Protein AF-A0A7S1REX6-F1 (afdb_monomer)

Structure (mmCIF, N/CA/C/O backbone):
data_AF-A0A7S1REX6-F1
#
_entry.id   AF-A0A7S1REX6-F1
#
loop_
_atom_site.group_PDB
_atom_site.id
_atom_site.type_symbol
_atom_site.label_atom_id
_atom_site.label_alt_id
_atom_site.label_comp_id
_atom_site.label_asym_id
_atom_site.label_entity_id
_atom_site.label_seq_id
_atom_site.pdbx_PDB_ins_code
_atom_site.Cartn_x
_atom_site.Cartn_y
_atom_site.Cartn_z
_atom_site.occupancy
_atom_site.B_iso_or_equiv
_atom_site.auth_seq_id
_atom_site.auth_comp_id
_atom_site.auth_asym_id
_atom_site.auth_atom_id
_atom_site.pdbx_PDB_model_num
ATOM 1 N N . TRP A 1 1 ? 16.318 -12.454 -112.143 1.00 44.34 1 TRP A N 1
ATOM 2 C CA . TRP A 1 1 ? 16.833 -12.920 -110.844 1.00 44.34 1 TRP A CA 1
ATOM 3 C C . TRP A 1 1 ? 17.102 -11.714 -109.966 1.00 44.34 1 TRP A C 1
ATOM 5 O O . TRP A 1 1 ? 18.149 -11.101 -110.104 1.00 44.34 1 TRP A O 1
ATOM 15 N N . GLN A 1 2 ? 16.138 -11.328 -109.129 1.00 39.16 2 GLN A N 1
ATOM 16 C CA . GLN A 1 2 ? 16.364 -10.361 -108.055 1.00 39.16 2 GLN A CA 1
ATOM 17 C C . GLN A 1 2 ? 15.304 -10.538 -106.955 1.00 39.16 2 GLN A C 1
ATOM 19 O O . GLN A 1 2 ? 14.114 -10.389 -107.206 1.00 39.16 2 GLN A O 1
ATOM 24 N N . ALA A 1 3 ? 15.822 -10.898 -105.776 1.00 40.66 3 ALA A N 1
ATOM 25 C CA . ALA A 1 3 ? 15.347 -10.685 -104.406 1.00 40.66 3 ALA A CA 1
ATOM 26 C C . ALA A 1 3 ? 13.952 -11.186 -103.966 1.00 40.66 3 ALA A C 1
ATOM 28 O O . ALA A 1 3 ? 12.954 -10.477 -104.039 1.00 40.66 3 ALA A O 1
ATOM 29 N N . CYS A 1 4 ? 13.943 -12.365 -103.329 1.00 41.66 4 CYS A N 1
ATOM 30 C CA . CYS A 1 4 ? 13.007 -12.703 -102.255 1.00 41.66 4 CYS A CA 1
ATOM 31 C C . CYS A 1 4 ? 13.404 -11.921 -100.989 1.00 41.66 4 CYS A C 1
ATOM 33 O O . CYS A 1 4 ? 14.526 -12.076 -100.507 1.00 41.66 4 CYS A O 1
ATOM 35 N N . ALA A 1 5 ? 12.508 -11.093 -100.452 1.00 47.00 5 ALA A N 1
ATOM 36 C CA . ALA A 1 5 ? 12.686 -10.440 -99.158 1.00 47.00 5 ALA A CA 1
ATOM 37 C C . ALA A 1 5 ? 12.007 -11.283 -98.068 1.00 47.00 5 ALA A C 1
ATOM 39 O O . ALA A 1 5 ? 10.781 -11.346 -97.990 1.00 47.00 5 ALA A O 1
ATOM 40 N N . SER A 1 6 ? 12.815 -11.950 -97.246 1.00 47.53 6 SER A N 1
ATOM 41 C CA . SER A 1 6 ? 12.376 -12.648 -96.037 1.00 47.53 6 SER A CA 1
ATOM 42 C C . SER A 1 6 ? 12.272 -11.647 -94.883 1.00 47.53 6 SER A C 1
ATOM 44 O O . SER A 1 6 ? 13.263 -11.019 -94.515 1.00 47.53 6 SER A O 1
ATOM 46 N N . LEU A 1 7 ? 11.079 -11.497 -94.307 1.00 46.12 7 LEU A N 1
ATOM 47 C CA . LEU A 1 7 ? 10.860 -10.792 -93.039 1.00 46.12 7 LEU A CA 1
ATOM 48 C C . LEU A 1 7 ? 11.415 -11.633 -91.876 1.00 46.12 7 LEU A C 1
ATOM 50 O O . LEU A 1 7 ? 11.076 -12.816 -91.795 1.00 46.12 7 LEU A O 1
ATOM 54 N N . PRO A 1 8 ? 12.187 -11.070 -90.931 1.00 47.03 8 PRO A N 1
ATOM 55 C CA . PRO A 1 8 ? 12.448 -11.745 -89.673 1.00 47.03 8 PRO A CA 1
ATOM 56 C C . PRO A 1 8 ? 11.290 -11.469 -88.704 1.00 47.03 8 PRO A C 1
ATOM 58 O O . PRO A 1 8 ? 11.140 -10.365 -88.182 1.00 47.03 8 PRO A O 1
ATOM 61 N N . LEU A 1 9 ? 10.470 -12.490 -88.445 1.00 47.16 9 LEU A N 1
ATOM 62 C CA . LEU A 1 9 ? 9.626 -12.555 -87.250 1.00 47.16 9 LEU A CA 1
ATOM 63 C C . LEU A 1 9 ? 10.534 -12.828 -86.045 1.00 47.16 9 LEU A C 1
ATOM 65 O O . LEU A 1 9 ? 10.784 -13.973 -85.684 1.00 47.16 9 LEU A O 1
ATOM 69 N N . GLY A 1 10 ? 11.061 -11.760 -85.455 1.00 41.03 10 GLY A N 1
ATOM 70 C CA . GLY A 1 10 ? 11.714 -11.787 -84.152 1.00 41.03 10 GLY A CA 1
ATOM 71 C C . GLY A 1 10 ? 10.880 -10.986 -83.165 1.00 41.03 10 GLY A C 1
ATOM 72 O O . GLY A 1 10 ? 11.044 -9.775 -83.067 1.00 41.03 10 GLY A O 1
ATOM 73 N N . ILE A 1 11 ? 9.969 -11.649 -82.454 1.00 49.22 11 ILE A N 1
ATOM 74 C CA . ILE A 1 11 ? 9.362 -11.086 -81.244 1.00 49.22 11 ILE A CA 1
ATOM 75 C C . ILE A 1 11 ? 10.445 -11.161 -80.159 1.00 49.22 11 ILE A C 1
ATOM 77 O O . ILE A 1 11 ? 10.901 -12.270 -79.866 1.00 49.22 11 ILE A O 1
ATOM 81 N N . PRO A 1 12 ? 10.894 -10.046 -79.558 1.00 41.50 12 PRO A N 1
ATOM 82 C CA . PRO A 1 12 ? 11.735 -10.141 -78.381 1.00 41.50 12 PRO A CA 1
ATOM 83 C C . PRO A 1 12 ? 10.866 -10.653 -77.229 1.00 41.50 12 PRO A C 1
ATOM 85 O O . PRO A 1 12 ? 9.919 -9.994 -76.803 1.00 41.50 12 PRO A O 1
ATOM 88 N N . MET A 1 13 ? 11.188 -11.851 -76.741 1.00 45.34 13 MET A N 1
ATOM 89 C CA . MET A 1 13 ? 10.740 -12.344 -75.442 1.00 45.34 13 MET A CA 1
ATOM 90 C C . MET A 1 13 ? 11.378 -11.444 -74.379 1.00 45.34 13 MET A C 1
ATOM 92 O O . MET A 1 13 ? 12.4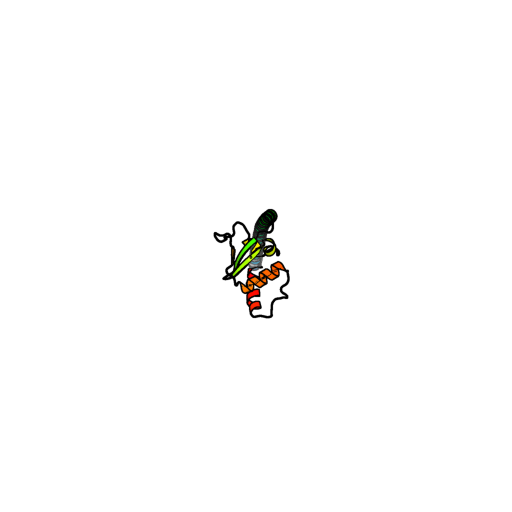91 -11.700 -73.923 1.00 45.34 13 MET A O 1
ATOM 96 N N . ALA A 1 14 ? 10.713 -10.335 -74.050 1.00 47.06 14 ALA A N 1
ATOM 97 C CA . ALA A 1 14 ? 11.053 -9.542 -72.882 1.00 47.06 14 ALA A CA 1
ATOM 98 C C . ALA A 1 14 ? 10.764 -10.411 -71.655 1.00 47.06 14 ALA A C 1
ATOM 100 O O . ALA A 1 14 ? 9.621 -10.805 -71.420 1.00 47.06 14 ALA A O 1
ATOM 101 N N . GLY A 1 15 ? 11.832 -10.777 -70.945 1.00 44.09 15 GLY A N 1
ATOM 102 C CA . GLY A 1 15 ? 11.758 -11.522 -69.701 1.00 44.09 15 GLY A CA 1
ATOM 103 C C . GLY A 1 15 ? 10.803 -10.835 -68.734 1.00 44.09 15 GLY A C 1
ATOM 104 O O . GLY A 1 15 ? 10.903 -9.632 -68.502 1.00 44.09 15 GLY A O 1
ATOM 105 N N . GLY A 1 16 ? 9.866 -11.613 -68.199 1.00 45.25 16 GLY A N 1
ATOM 106 C CA . GLY A 1 16 ? 9.122 -11.224 -67.016 1.00 45.25 16 GLY A CA 1
ATOM 107 C C . GLY A 1 16 ? 10.090 -11.177 -65.844 1.00 45.25 16 GLY A C 1
ATOM 108 O O . GLY A 1 16 ? 10.392 -12.204 -65.245 1.00 45.25 16 GLY A O 1
ATOM 109 N N . GLU A 1 17 ? 10.602 -9.992 -65.538 1.00 50.25 17 GLU A N 1
ATOM 110 C CA . GLU A 1 17 ? 10.906 -9.672 -64.153 1.00 50.25 17 GLU A CA 1
ATOM 111 C C . GLU A 1 17 ? 9.551 -9.440 -63.488 1.00 50.25 17 GLU A C 1
ATOM 113 O O . GLU A 1 17 ? 8.930 -8.389 -63.661 1.00 50.25 17 GLU A O 1
ATOM 118 N N . ASP A 1 18 ? 9.044 -10.467 -62.801 1.00 56.66 18 ASP A N 1
ATOM 119 C CA . ASP A 1 18 ? 7.922 -10.290 -61.889 1.00 56.66 18 ASP A CA 1
ATOM 120 C C . ASP A 1 18 ? 8.284 -9.130 -60.946 1.00 56.66 18 ASP A C 1
ATOM 122 O O . ASP A 1 18 ? 9.350 -9.172 -60.316 1.00 56.66 18 ASP A O 1
ATOM 126 N N . PRO A 1 19 ? 7.461 -8.067 -60.864 1.00 57.59 19 PRO A N 1
ATOM 127 C CA . PRO A 1 19 ? 7.762 -6.948 -59.991 1.00 57.59 19 PRO A CA 1
ATOM 128 C 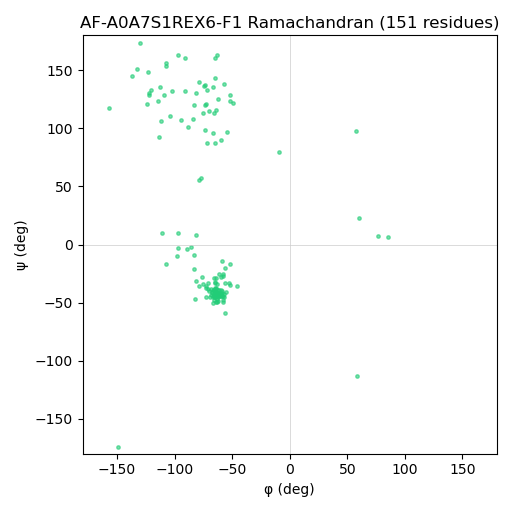C . PRO A 1 19 ? 7.903 -7.495 -58.571 1.00 57.59 19 PRO A C 1
ATOM 130 O O . PRO A 1 19 ? 7.109 -8.361 -58.182 1.00 57.59 19 PRO A O 1
ATOM 133 N N . PRO A 1 20 ? 8.901 -7.033 -57.794 1.00 60.03 20 PRO A N 1
ATOM 134 C CA . PRO A 1 20 ? 9.105 -7.522 -56.443 1.00 60.03 20 PRO A CA 1
ATOM 135 C C . PRO A 1 20 ? 7.769 -7.482 -55.714 1.00 60.03 20 PRO A C 1
ATOM 137 O O . PRO A 1 20 ? 7.122 -6.436 -55.678 1.00 60.03 20 PRO A O 1
ATOM 140 N N . ASN A 1 21 ? 7.329 -8.650 -55.235 1.00 72.19 21 ASN A N 1
ATOM 141 C CA . ASN A 1 21 ? 6.006 -8.854 -54.663 1.00 72.19 21 ASN A CA 1
ATOM 142 C C . ASN A 1 21 ? 5.797 -7.826 -53.544 1.00 72.19 21 ASN A C 1
ATOM 144 O O . ASN A 1 21 ? 6.281 -8.003 -52.427 1.00 72.19 21 ASN A O 1
ATOM 148 N N 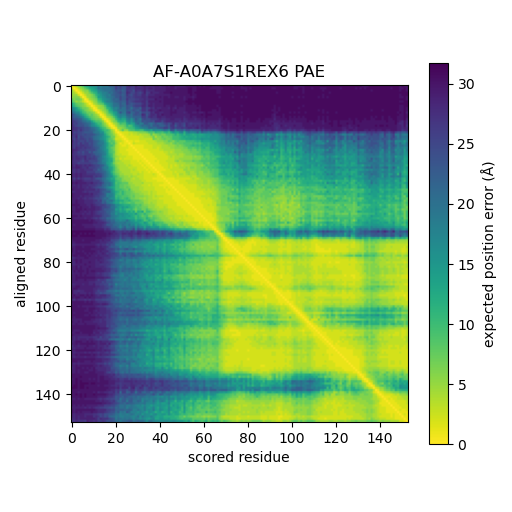. ALA A 1 22 ? 5.127 -6.719 -53.865 1.00 74.88 22 ALA A N 1
ATOM 149 C CA . ALA A 1 22 ? 5.039 -5.549 -52.999 1.00 74.88 22 ALA A CA 1
ATOM 150 C C . ALA A 1 22 ? 4.363 -5.890 -51.663 1.00 74.88 22 ALA A C 1
ATOM 152 O O . ALA A 1 22 ? 4.655 -5.278 -50.640 1.00 74.88 22 ALA A O 1
ATOM 153 N N . LEU A 1 23 ? 3.518 -6.928 -51.656 1.00 76.38 23 LEU A N 1
ATOM 154 C CA . LEU A 1 23 ? 2.921 -7.495 -50.449 1.00 76.38 23 LEU A CA 1
ATOM 155 C C . LEU A 1 23 ? 3.950 -8.197 -49.556 1.00 76.38 23 LEU A C 1
ATOM 157 O O . LEU A 1 23 ? 3.868 -8.070 -48.338 1.00 76.38 23 LEU A O 1
ATOM 161 N N . ALA A 1 24 ? 4.923 -8.906 -50.133 1.00 80.06 24 ALA A N 1
ATOM 162 C CA . ALA A 1 24 ? 6.009 -9.517 -49.369 1.00 80.06 24 ALA A CA 1
ATOM 163 C C . ALA A 1 24 ? 6.927 -8.441 -48.774 1.00 80.06 24 ALA A C 1
ATOM 165 O O . ALA A 1 24 ? 7.221 -8.484 -47.586 1.00 80.06 24 ALA A O 1
ATOM 166 N N . GLN A 1 25 ? 7.276 -7.414 -49.556 1.00 83.69 25 GLN A N 1
ATOM 167 C CA . GLN A 1 25 ? 8.079 -6.286 -49.068 1.00 83.69 25 GLN A CA 1
ATOM 168 C C . GLN A 1 25 ? 7.376 -5.504 -47.954 1.00 83.69 25 GLN A C 1
ATOM 170 O O . GLN A 1 25 ? 7.999 -5.157 -46.955 1.00 83.69 25 GLN A O 1
ATOM 175 N N . PHE A 1 26 ? 6.073 -5.253 -48.098 1.00 89.31 26 PHE A N 1
ATOM 176 C CA . PHE A 1 26 ? 5.273 -4.623 -47.052 1.00 89.31 26 PHE A CA 1
ATOM 177 C C . PHE A 1 26 ? 5.168 -5.512 -45.805 1.00 89.31 26 PHE A C 1
ATOM 179 O O . PHE A 1 26 ? 5.283 -5.017 -44.687 1.00 89.31 26 PHE A O 1
ATOM 186 N N . GLY A 1 27 ? 5.009 -6.827 -45.982 1.00 89.38 27 GLY A N 1
ATOM 187 C CA . GLY A 1 27 ? 5.026 -7.800 -44.890 1.00 89.38 27 GLY A CA 1
ATOM 188 C C . GLY A 1 27 ? 6.352 -7.809 -44.126 1.00 89.38 27 GLY A C 1
ATOM 189 O O . GLY A 1 27 ? 6.346 -7.796 -42.896 1.00 89.38 27 GLY A O 1
ATOM 190 N N . ASP A 1 28 ? 7.478 -7.750 -44.835 1.00 91.50 28 ASP A N 1
ATOM 191 C CA . ASP A 1 28 ? 8.813 -7.678 -44.235 1.00 91.50 28 ASP A CA 1
ATOM 192 C C . ASP A 1 28 ? 9.041 -6.346 -43.512 1.00 91.50 28 ASP A C 1
ATOM 194 O O . ASP A 1 28 ? 9.561 -6.333 -42.397 1.00 91.50 28 ASP A O 1
ATOM 198 N N . GLN A 1 29 ? 8.583 -5.229 -44.087 1.00 91.50 29 GLN A N 1
ATOM 199 C CA . GLN A 1 29 ? 8.618 -3.917 -43.434 1.00 91.50 29 GLN A CA 1
ATOM 200 C C . GLN A 1 29 ? 7.777 -3.888 -42.154 1.00 91.50 29 GLN A C 1
ATOM 202 O O . GLN A 1 29 ? 8.225 -3.365 -41.134 1.00 91.50 29 GLN A O 1
ATOM 207 N N . LEU A 1 30 ? 6.572 -4.466 -42.183 1.00 93.06 30 LEU A N 1
ATOM 208 C CA . LEU A 1 30 ? 5.722 -4.586 -40.998 1.00 93.06 30 LEU A CA 1
ATOM 209 C C . LEU A 1 30 ? 6.364 -5.473 -39.932 1.00 93.06 30 LEU A C 1
ATOM 211 O O . LEU A 1 30 ? 6.315 -5.140 -38.750 1.00 93.06 30 LEU A O 1
ATOM 215 N N . LYS A 1 31 ? 6.980 -6.585 -40.335 1.00 93.38 31 LYS A N 1
ATOM 216 C CA . LYS A 1 31 ? 7.677 -7.495 -39.425 1.00 93.38 31 LYS A CA 1
ATOM 217 C C . LYS A 1 31 ? 8.863 -6.811 -38.752 1.00 93.38 31 LYS A C 1
ATOM 219 O O . LYS A 1 31 ? 8.991 -6.896 -37.537 1.00 93.38 31 LYS A O 1
ATOM 224 N N . ASP A 1 32 ? 9.685 -6.104 -39.521 1.00 94.56 32 ASP A N 1
ATOM 225 C CA . ASP A 1 32 ? 10.834 -5.355 -39.008 1.00 94.56 32 ASP A CA 1
ATOM 226 C C . ASP A 1 32 ? 10.391 -4.246 -38.040 1.00 94.56 32 ASP A C 1
ATOM 228 O O . ASP A 1 32 ? 10.955 -4.092 -36.956 1.00 94.56 32 ASP A O 1
ATOM 232 N N . LEU A 1 33 ? 9.312 -3.529 -38.373 1.00 94.25 33 LEU A N 1
ATOM 233 C CA . LEU A 1 33 ? 8.721 -2.523 -37.491 1.00 94.25 33 LEU A CA 1
ATOM 234 C C . LEU A 1 33 ? 8.205 -3.133 -36.177 1.00 94.25 33 LEU A C 1
ATOM 236 O O . LEU A 1 33 ? 8.448 -2.578 -35.103 1.00 94.25 33 LEU A O 1
ATOM 240 N N . LEU A 1 34 ? 7.505 -4.267 -36.246 1.00 94.88 34 LEU A N 1
ATOM 241 C CA . LEU A 1 34 ? 6.990 -4.967 -35.068 1.00 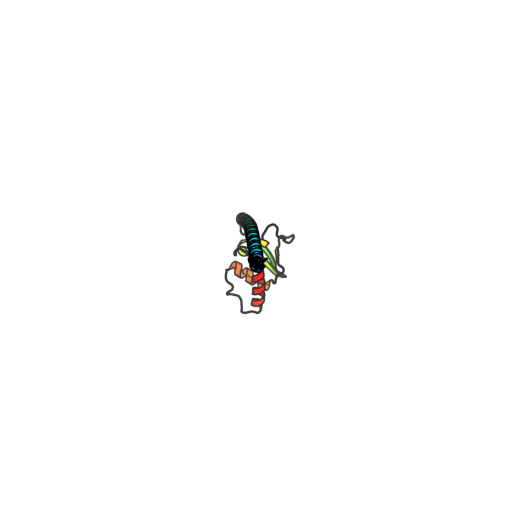94.88 34 LEU A CA 1
ATOM 242 C C . LEU A 1 34 ? 8.124 -5.495 -34.186 1.00 94.88 34 LEU A C 1
ATOM 244 O O . LEU A 1 34 ? 8.082 -5.281 -32.978 1.00 94.88 34 LEU A O 1
ATOM 248 N N . CYS A 1 35 ? 9.151 -6.117 -34.771 1.00 93.56 35 CYS A N 1
ATOM 249 C CA . CYS A 1 35 ? 10.327 -6.587 -34.037 1.00 93.56 35 CYS A CA 1
ATOM 250 C C . CYS A 1 35 ? 11.009 -5.438 -33.291 1.00 93.56 35 CYS A C 1
ATOM 252 O O . CYS A 1 35 ? 11.177 -5.523 -32.078 1.00 93.56 35 CYS A O 1
ATOM 254 N N . LYS A 1 36 ? 11.279 -4.320 -33.975 1.00 94.44 36 LYS A N 1
ATOM 255 C CA . LYS A 1 36 ? 11.868 -3.124 -33.353 1.00 94.44 36 LYS A CA 1
ATOM 256 C C . LYS A 1 36 ? 11.013 -2.573 -32.214 1.00 94.44 36 LYS A C 1
ATOM 258 O O . LYS A 1 36 ? 11.543 -2.188 -31.177 1.00 94.44 36 LYS A O 1
ATOM 263 N N . THR A 1 37 ? 9.693 -2.543 -32.396 1.00 94.31 37 THR A N 1
ATOM 264 C CA . THR A 1 37 ? 8.764 -2.047 -31.370 1.00 94.31 37 THR A CA 1
ATOM 265 C C . THR A 1 37 ? 8.764 -2.951 -30.140 1.00 94.31 37 THR A C 1
ATOM 267 O O . THR A 1 37 ? 8.817 -2.450 -29.021 1.00 94.31 37 THR A O 1
ATOM 270 N N . ILE A 1 38 ? 8.738 -4.273 -30.336 1.00 94.44 38 ILE A N 1
ATOM 271 C CA . ILE A 1 38 ? 8.780 -5.250 -29.243 1.00 94.44 38 ILE A CA 1
ATOM 272 C C . ILE A 1 38 ? 10.108 -5.144 -28.500 1.00 94.44 38 ILE A C 1
ATOM 274 O O . ILE A 1 38 ? 10.090 -5.006 -27.286 1.00 94.44 38 ILE A O 1
ATOM 278 N N . GLU A 1 39 ? 11.237 -5.135 -29.209 1.00 93.94 39 GLU A N 1
ATOM 279 C CA . GLU A 1 39 ? 12.571 -5.006 -28.608 1.00 93.94 39 GLU A CA 1
ATOM 280 C C . GLU A 1 39 ? 12.692 -3.726 -27.772 1.00 93.94 39 GLU A C 1
ATOM 282 O O . GLU A 1 39 ? 13.162 -3.748 -26.632 1.00 93.94 39 GLU A O 1
ATOM 287 N N . GLN A 1 40 ? 12.206 -2.604 -28.305 1.00 93.62 40 GLN A N 1
ATOM 288 C CA . GLN A 1 40 ? 12.202 -1.339 -27.583 1.00 93.62 40 GLN A CA 1
ATOM 289 C C . GLN A 1 40 ? 11.312 -1.398 -26.335 1.00 93.62 40 GLN A C 1
ATOM 291 O O . GLN A 1 40 ? 11.706 -0.905 -25.278 1.00 93.62 40 GLN A O 1
ATOM 296 N N . GLN A 1 41 ? 10.129 -2.008 -26.435 1.00 92.81 41 GLN A N 1
ATOM 297 C CA . GLN A 1 41 ? 9.238 -2.183 -25.291 1.00 92.81 41 GLN A CA 1
ATOM 298 C C . GLN A 1 41 ? 9.818 -3.131 -24.242 1.00 92.81 41 GLN A C 1
ATOM 300 O O . GLN A 1 41 ? 9.692 -2.838 -23.059 1.00 92.81 41 GLN A O 1
ATOM 305 N N . THR A 1 42 ? 10.484 -4.220 -24.638 1.00 91.38 42 THR A N 1
ATOM 306 C CA . THR A 1 42 ? 11.130 -5.134 -23.687 1.00 91.38 42 THR A CA 1
ATOM 307 C C . THR A 1 42 ? 12.238 -4.435 -22.911 1.00 91.38 42 THR A C 1
ATOM 309 O O . THR A 1 42 ? 12.290 -4.553 -21.694 1.00 91.38 42 THR A O 1
ATOM 312 N N . VAL A 1 43 ? 13.058 -3.618 -23.580 1.00 93.75 43 VAL A N 1
ATOM 313 C CA . VAL A 1 43 ? 14.121 -2.855 -22.907 1.00 93.75 43 VAL A CA 1
ATOM 314 C C . VAL A 1 43 ? 13.543 -1.808 -21.947 1.00 93.75 43 VAL A C 1
ATOM 316 O O . VAL A 1 43 ? 14.035 -1.666 -20.828 1.00 93.75 43 VAL A O 1
ATOM 319 N N . ASP A 1 44 ? 12.492 -1.086 -22.351 1.00 92.69 44 ASP A N 1
ATOM 320 C CA . ASP A 1 44 ? 11.827 -0.112 -21.473 1.00 92.69 44 ASP A CA 1
ATOM 321 C C . ASP A 1 44 ? 11.174 -0.792 -20.258 1.00 92.69 44 ASP A C 1
ATOM 323 O O . ASP A 1 44 ? 11.248 -0.264 -19.147 1.00 92.69 44 ASP A O 1
ATOM 327 N N . LEU A 1 45 ? 10.573 -1.973 -20.438 1.00 87.94 45 LEU A N 1
ATOM 328 C CA . LEU A 1 45 ? 10.029 -2.767 -19.335 1.00 87.94 45 LEU A CA 1
ATOM 329 C C . LEU A 1 45 ? 11.130 -3.202 -18.364 1.00 87.94 45 LEU A C 1
ATOM 331 O O . LEU A 1 45 ? 11.005 -2.912 -17.176 1.00 87.94 45 LEU A O 1
ATOM 335 N N . ASP A 1 46 ? 12.238 -3.762 -18.849 1.00 92.69 46 ASP A N 1
ATOM 336 C CA . ASP A 1 46 ? 13.367 -4.172 -18.003 1.00 92.69 46 ASP A CA 1
ATOM 337 C C . ASP A 1 46 ? 13.948 -2.990 -17.204 1.00 92.69 46 ASP A C 1
ATOM 339 O O . ASP A 1 46 ? 14.310 -3.105 -16.029 1.00 92.69 46 ASP A O 1
ATOM 343 N N . GLU A 1 47 ? 14.043 -1.809 -17.821 1.00 92.75 47 GLU A N 1
ATOM 344 C CA . GLU A 1 47 ? 14.523 -0.605 -17.143 1.00 92.75 47 GLU A CA 1
ATOM 345 C C . GLU A 1 47 ? 13.511 -0.064 -16.120 1.00 92.75 47 GLU A C 1
ATOM 347 O O . GLU A 1 47 ? 13.893 0.479 -15.077 1.00 92.75 47 GLU A O 1
ATOM 352 N N . ARG A 1 48 ? 12.208 -0.203 -16.376 1.00 86.25 48 ARG A N 1
ATOM 353 C CA . ARG A 1 48 ? 11.166 0.094 -15.382 1.00 86.25 48 ARG A CA 1
ATOM 354 C C . ARG A 1 48 ? 11.236 -0.877 -14.212 1.00 86.25 48 ARG A C 1
ATOM 356 O O . ARG A 1 48 ? 11.267 -0.405 -13.078 1.00 86.25 48 ARG A O 1
ATOM 363 N N . GLU A 1 49 ? 11.326 -2.177 -14.466 1.00 87.69 49 GLU A N 1
ATOM 364 C CA . GLU A 1 49 ? 11.433 -3.209 -13.430 1.00 87.69 49 GLU A CA 1
ATOM 365 C C . GLU A 1 49 ? 12.654 -2.979 -12.541 1.00 87.69 49 GLU A C 1
ATOM 367 O O . GLU A 1 49 ? 12.529 -2.966 -11.318 1.00 87.69 49 GLU A O 1
ATOM 372 N N . ARG A 1 50 ? 13.816 -2.662 -13.128 1.00 91.94 50 ARG A N 1
ATOM 373 C CA . ARG A 1 50 ? 15.024 -2.332 -12.357 1.00 91.94 50 ARG A CA 1
ATOM 374 C C . ARG A 1 50 ? 14.813 -1.130 -11.437 1.00 91.94 50 ARG A C 1
ATOM 376 O O . ARG A 1 50 ? 15.193 -1.172 -10.270 1.00 91.94 50 ARG A O 1
ATOM 383 N N . ARG A 1 51 ? 14.178 -0.066 -11.938 1.00 87.62 51 ARG A N 1
ATOM 384 C CA . ARG A 1 51 ? 13.871 1.131 -11.134 1.00 87.62 51 ARG A CA 1
ATOM 385 C C . ARG A 1 51 ? 12.892 0.833 -10.001 1.00 87.62 51 ARG A C 1
ATOM 387 O O . ARG A 1 51 ? 13.031 1.413 -8.923 1.00 87.62 51 ARG A O 1
ATOM 394 N N . VAL A 1 52 ? 11.911 -0.039 -10.235 1.00 85.19 52 VAL A N 1
ATOM 395 C CA . VAL A 1 52 ? 10.971 -0.486 -9.199 1.00 85.19 52 VAL A CA 1
ATOM 396 C C . VAL A 1 52 ? 11.710 -1.304 -8.140 1.00 85.19 52 VAL A C 1
ATOM 398 O O . VAL A 1 52 ? 11.660 -0.934 -6.969 1.00 85.19 52 VAL A O 1
ATOM 401 N N . ALA A 1 53 ? 12.500 -2.299 -8.546 1.00 86.31 53 ALA A N 1
ATOM 402 C CA . ALA A 1 53 ? 13.261 -3.155 -7.637 1.00 86.31 53 ALA A CA 1
ATOM 403 C C . ALA A 1 53 ? 14.257 -2.365 -6.768 1.00 86.31 53 ALA A C 1
ATOM 405 O O . ALA A 1 53 ? 14.345 -2.574 -5.558 1.00 86.31 53 ALA A O 1
ATOM 406 N N . GLU A 1 54 ? 14.976 -1.395 -7.346 1.00 88.94 54 GLU A N 1
ATOM 407 C CA . GLU A 1 54 ? 15.875 -0.517 -6.584 1.00 88.94 54 GLU A CA 1
ATOM 408 C C . GLU A 1 54 ? 15.120 0.319 -5.540 1.00 88.94 54 GLU A C 1
ATOM 410 O O . GLU A 1 54 ? 15.612 0.543 -4.427 1.00 88.94 54 GLU A O 1
ATOM 415 N N . ARG A 1 55 ? 13.921 0.800 -5.887 1.00 82.88 55 ARG A N 1
ATOM 416 C CA . ARG A 1 55 ? 13.079 1.578 -4.976 1.00 82.88 55 ARG A CA 1
ATOM 417 C C . ARG A 1 55 ? 12.544 0.710 -3.840 1.00 82.88 55 ARG A C 1
ATOM 419 O O . ARG A 1 55 ? 12.606 1.139 -2.688 1.00 82.88 55 ARG A O 1
ATOM 426 N N . GLU A 1 56 ? 12.061 -0.487 -4.147 1.00 82.56 56 GLU A N 1
ATOM 427 C CA . GLU A 1 56 ? 11.580 -1.463 -3.164 1.00 82.56 56 GLU A CA 1
ATOM 428 C C . GLU A 1 56 ? 12.692 -1.894 -2.215 1.00 82.56 56 GLU A C 1
ATOM 430 O O . GLU A 1 56 ? 12.500 -1.882 -1.000 1.00 82.56 56 GLU A O 1
ATOM 435 N N . GLN A 1 57 ? 13.894 -2.163 -2.730 1.00 83.38 57 GLN A N 1
ATOM 436 C CA . GLN A 1 57 ? 15.037 -2.522 -1.896 1.00 83.38 57 GLN A CA 1
ATOM 437 C C . GLN A 1 57 ? 15.389 -1.403 -0.909 1.00 83.38 57 GLN A C 1
ATOM 439 O O . GLN A 1 57 ? 15.630 -1.670 0.270 1.00 83.38 57 GLN A O 1
ATOM 444 N N . ARG A 1 58 ? 15.387 -0.139 -1.354 1.00 84.38 58 ARG A N 1
ATOM 445 C CA . ARG A 1 58 ? 15.624 1.009 -0.462 1.00 84.38 58 ARG A CA 1
ATOM 446 C C . ARG A 1 58 ? 14.564 1.114 0.627 1.00 84.38 58 ARG A C 1
ATOM 448 O O . ARG A 1 58 ? 14.915 1.383 1.775 1.00 84.38 58 ARG A O 1
ATOM 455 N N . LEU A 1 59 ? 13.296 0.906 0.278 1.00 76.75 59 LEU A N 1
ATOM 456 C CA . LEU A 1 59 ? 12.204 0.917 1.247 1.00 76.75 59 LEU A CA 1
ATOM 457 C C . LEU A 1 59 ? 12.342 -0.224 2.246 1.00 76.75 59 LEU A C 1
ATOM 459 O O . LEU A 1 59 ? 12.266 0.027 3.441 1.00 76.75 59 LEU A O 1
ATOM 463 N N . ASN A 1 60 ? 12.642 -1.435 1.787 1.00 77.56 60 ASN A N 1
ATOM 464 C CA . ASN A 1 60 ? 12.829 -2.590 2.657 1.00 77.56 60 ASN A CA 1
ATOM 465 C C . ASN A 1 60 ? 13.995 -2.391 3.642 1.00 77.56 60 ASN A C 1
ATOM 467 O O . ASN A 1 60 ? 13.884 -2.715 4.820 1.00 77.56 60 ASN A O 1
ATOM 471 N N . VAL A 1 61 ? 15.101 -1.783 3.197 1.00 81.81 61 VAL A N 1
ATOM 472 C CA . VAL A 1 61 ? 16.218 -1.419 4.087 1.00 81.81 61 VAL A CA 1
ATOM 473 C C . VAL A 1 61 ? 15.806 -0.343 5.098 1.00 81.81 61 VAL A C 1
ATOM 475 O O . VAL A 1 61 ? 16.130 -0.470 6.278 1.00 81.81 61 VAL A O 1
ATOM 478 N N . TYR A 1 62 ? 15.092 0.702 4.664 1.00 76.56 62 TYR A N 1
ATOM 479 C CA . TYR A 1 62 ? 14.570 1.742 5.560 1.00 76.56 62 TYR A CA 1
ATOM 480 C C . TYR A 1 62 ? 13.661 1.140 6.632 1.00 76.56 62 TYR A C 1
ATOM 482 O O . TYR A 1 62 ? 13.836 1.403 7.820 1.00 76.56 62 TYR A O 1
ATOM 490 N N . PHE A 1 63 ? 12.741 0.284 6.203 1.00 70.31 63 PHE A N 1
ATOM 491 C CA . PHE A 1 63 ? 11.856 -0.479 7.057 1.00 70.31 63 PHE A CA 1
ATOM 492 C C . PHE A 1 63 ? 12.669 -1.302 8.057 1.00 70.31 63 PHE A C 1
ATOM 494 O O . PHE A 1 63 ? 12.590 -1.035 9.257 1.00 70.31 63 PHE A O 1
ATOM 501 N N . ALA A 1 64 ? 13.549 -2.200 7.610 1.00 71.94 64 ALA A N 1
ATOM 502 C CA . ALA A 1 64 ? 14.369 -3.037 8.493 1.00 71.94 64 ALA A CA 1
ATOM 503 C C . ALA A 1 64 ? 15.168 -2.241 9.548 1.00 71.94 64 ALA A C 1
ATOM 505 O O . ALA A 1 64 ? 15.352 -2.719 10.665 1.00 71.94 64 ALA A O 1
ATOM 506 N N . GLN A 1 65 ? 15.615 -1.021 9.229 1.00 71.12 65 GLN A N 1
ATOM 507 C CA . GLN A 1 65 ? 16.314 -0.139 10.174 1.00 71.12 65 GLN A CA 1
ATOM 508 C C . GLN A 1 65 ? 15.386 0.542 11.195 1.00 71.12 65 GLN A C 1
ATOM 510 O O . GLN A 1 65 ? 15.833 0.884 12.288 1.00 71.12 65 GLN A O 1
ATOM 515 N N . GLN A 1 66 ? 14.117 0.769 10.850 1.00 61.03 66 GLN A N 1
ATOM 516 C CA . GLN A 1 66 ? 13.137 1.484 11.678 1.00 61.03 66 GLN A CA 1
ATOM 517 C C . GLN A 1 66 ? 12.212 0.548 12.490 1.00 61.03 66 GLN A C 1
ATOM 519 O O . GLN A 1 66 ? 11.508 1.028 13.380 1.00 61.03 66 GLN A O 1
ATOM 524 N N . HIS A 1 67 ? 12.221 -0.770 12.242 1.00 54.34 67 HIS A N 1
ATOM 525 C CA . HIS A 1 67 ? 11.324 -1.768 12.859 1.00 54.34 67 HIS A CA 1
ATOM 526 C C . HIS A 1 67 ? 11.663 -2.178 14.302 1.00 54.34 67 HIS A C 1
ATOM 528 O O . HIS A 1 67 ? 11.771 -3.354 14.637 1.00 54.34 67 HIS A O 1
ATOM 534 N N . SER A 1 68 ? 11.727 -1.209 15.212 1.00 55.59 68 SER A N 1
ATOM 535 C CA . SER A 1 68 ? 11.142 -1.442 16.537 1.00 55.59 68 SER A CA 1
ATOM 536 C C . SER A 1 68 ? 9.678 -1.029 16.450 1.00 55.59 68 SER A C 1
ATOM 538 O O . SER A 1 68 ? 9.412 0.168 16.444 1.00 55.59 68 SER A O 1
ATOM 540 N N . SER A 1 69 ? 8.772 -2.006 16.311 1.00 65.06 69 SER A N 1
ATOM 541 C CA . SER A 1 69 ? 7.302 -1.913 16.235 1.00 65.06 69 SER A CA 1
ATOM 542 C C . SER A 1 69 ? 6.732 -0.523 16.553 1.00 65.06 69 SER A C 1
ATOM 544 O O . SER A 1 69 ? 6.278 -0.249 17.670 1.00 65.06 69 SER A O 1
ATOM 546 N N . ARG A 1 70 ? 6.780 0.396 15.578 1.00 76.62 70 ARG A N 1
ATOM 547 C CA . ARG A 1 70 ? 6.384 1.786 15.812 1.00 76.62 70 ARG A CA 1
ATOM 548 C C . ARG A 1 70 ? 4.873 1.869 15.723 1.00 76.62 70 ARG A C 1
ATOM 550 O O . ARG A 1 70 ? 4.268 1.381 14.770 1.00 76.62 70 ARG A O 1
ATOM 557 N N . LYS A 1 71 ? 4.263 2.497 16.724 1.00 87.69 71 LYS A N 1
ATOM 558 C CA . LYS A 1 71 ? 2.830 2.786 16.722 1.00 87.69 71 LYS A CA 1
ATOM 559 C C . LYS A 1 71 ? 2.505 3.719 15.552 1.00 87.69 71 LYS A C 1
ATOM 561 O O . LYS A 1 71 ? 3.093 4.793 15.444 1.00 87.69 71 LYS A O 1
ATOM 566 N N . VAL A 1 72 ? 1.565 3.305 14.712 1.00 89.56 72 VAL A N 1
ATOM 567 C CA . VAL A 1 72 ? 1.035 4.054 13.569 1.00 89.56 72 VAL A CA 1
ATOM 568 C C . VAL A 1 72 ? -0.419 4.412 13.860 1.00 89.56 72 VAL A C 1
ATOM 570 O O . VAL A 1 72 ? -1.189 3.583 14.352 1.00 89.56 72 VAL A O 1
ATOM 573 N N . VAL A 1 73 ? -0.785 5.661 13.573 1.00 92.00 73 VAL A N 1
ATOM 574 C CA . VAL A 1 73 ? -2.159 6.162 13.683 1.00 92.00 73 VAL A CA 1
ATOM 575 C C . VAL A 1 73 ? -2.700 6.397 12.279 1.00 92.00 73 VAL A C 1
ATOM 577 O O . VAL A 1 73 ? -2.050 7.054 11.463 1.00 92.00 73 VAL A O 1
ATOM 580 N N . LEU A 1 74 ? -3.876 5.843 11.999 1.00 93.25 74 LEU A N 1
ATOM 581 C CA . LEU A 1 74 ? -4.538 5.914 10.699 1.00 93.25 74 LEU A CA 1
ATOM 582 C C . LEU A 1 74 ? -5.913 6.543 10.879 1.00 93.25 74 LEU A C 1
ATOM 584 O O . LEU A 1 74 ? -6.692 6.096 11.717 1.00 93.25 74 LEU A O 1
ATOM 588 N N . ARG A 1 75 ? -6.240 7.534 10.062 1.00 93.94 75 ARG A N 1
ATOM 589 C CA . ARG A 1 75 ? -7.593 8.050 9.892 1.00 93.94 75 ARG A CA 1
ATOM 590 C C . ARG A 1 75 ? -8.140 7.519 8.572 1.00 93.94 75 ARG A C 1
ATOM 592 O O . ARG A 1 75 ? -7.667 7.906 7.507 1.00 93.94 75 ARG A O 1
ATOM 599 N N . VAL A 1 76 ? -9.125 6.629 8.641 1.00 93.88 76 VAL A N 1
ATOM 600 C CA . VAL A 1 76 ? -9.782 6.043 7.467 1.00 93.88 76 VAL A CA 1
ATOM 601 C C . VAL A 1 76 ? -11.213 6.551 7.393 1.00 93.88 76 VAL A C 1
ATOM 603 O O . VAL A 1 76 ? -12.064 6.197 8.212 1.00 93.88 76 VAL A O 1
ATOM 606 N N . GLY A 1 77 ? -11.459 7.455 6.446 1.00 90.25 77 GLY A N 1
ATOM 607 C CA . GLY A 1 77 ? -12.727 8.165 6.342 1.00 90.25 77 GLY A CA 1
ATOM 608 C C . GLY A 1 77 ? -13.030 8.938 7.627 1.00 90.25 77 GLY A C 1
ATOM 609 O O . GLY A 1 77 ? -12.335 9.894 7.962 1.00 90.25 77 GLY A O 1
ATOM 610 N N . GLN A 1 78 ? -14.071 8.515 8.348 1.00 87.56 78 GLN A N 1
ATOM 611 C CA . GLN A 1 78 ? -14.491 9.126 9.617 1.00 87.56 78 GLN A CA 1
ATOM 612 C C . GLN A 1 78 ? -13.963 8.393 10.862 1.00 87.56 78 GLN A C 1
ATOM 614 O O . GLN A 1 78 ? -14.211 8.837 11.981 1.00 87.56 78 GLN A O 1
ATOM 619 N N . GLN A 1 79 ? -13.256 7.275 10.691 1.00 93.00 79 GLN A N 1
ATOM 620 C CA . GLN A 1 79 ? -12.794 6.428 11.789 1.00 93.00 79 GLN A CA 1
ATOM 621 C C . GLN A 1 79 ? -11.284 6.544 11.994 1.00 93.00 79 GLN A C 1
ATOM 623 O O . GLN A 1 79 ? -10.531 6.850 11.070 1.00 93.00 79 GLN A O 1
ATOM 628 N N . GLN A 1 80 ? -10.840 6.295 13.225 1.00 94.25 80 GLN A N 1
ATOM 629 C CA . GLN A 1 80 ? -9.432 6.325 13.602 1.00 94.25 80 GLN A CA 1
ATOM 630 C C . GLN A 1 80 ? -8.999 4.960 14.137 1.00 94.25 80 GLN A C 1
ATOM 632 O O . GLN A 1 80 ? -9.670 4.375 14.985 1.00 94.25 80 GLN A O 1
ATOM 637 N N . PHE A 1 81 ? -7.858 4.482 13.650 1.00 93.44 81 PHE A N 1
ATOM 638 C CA . PHE A 1 81 ? -7.269 3.192 13.974 1.00 93.44 81 PHE A CA 1
ATOM 639 C C . PHE A 1 81 ? -5.855 3.373 14.516 1.00 93.44 81 PHE A C 1
ATOM 641 O O . PHE A 1 81 ? -5.111 4.273 14.115 1.00 93.44 81 PHE A O 1
ATOM 648 N N . TRP A 1 82 ? -5.471 2.472 15.414 1.00 93.00 82 TRP A N 1
ATOM 649 C CA . TRP A 1 82 ? -4.122 2.381 15.954 1.00 93.00 82 TRP A CA 1
ATOM 650 C C . TRP A 1 82 ? -3.588 0.990 15.679 1.00 93.00 82 TRP A C 1
ATOM 652 O O . TRP A 1 82 ? -4.233 -0.001 16.006 1.00 93.00 82 TRP A O 1
ATOM 662 N N . THR A 1 83 ? -2.400 0.924 15.100 1.00 91.94 83 THR A N 1
ATOM 663 C CA . THR A 1 83 ? -1.735 -0.339 14.788 1.00 91.94 83 THR A CA 1
ATOM 664 C C . THR A 1 83 ? -0.221 -0.155 14.860 1.00 91.94 83 THR A C 1
ATOM 666 O O . THR A 1 83 ? 0.265 0.898 15.285 1.00 91.94 83 THR A O 1
ATOM 669 N N . THR A 1 84 ? 0.541 -1.172 14.486 1.00 89.88 84 THR A N 1
ATOM 670 C CA . THR A 1 84 ? 1.990 -1.089 14.315 1.00 89.88 84 THR A CA 1
ATOM 671 C C . THR A 1 84 ? 2.352 -1.129 12.837 1.00 89.88 84 THR A C 1
ATOM 673 O O . THR A 1 84 ? 1.612 -1.654 12.004 1.00 89.88 84 THR A O 1
ATOM 676 N N . SER A 1 85 ? 3.525 -0.587 12.511 1.00 88.06 85 SER A N 1
ATOM 677 C CA . SER A 1 85 ? 4.123 -0.735 11.181 1.00 88.06 85 SER A CA 1
ATOM 678 C C . SER A 1 85 ? 4.197 -2.196 10.734 1.00 88.06 85 SER A C 1
ATOM 680 O O . SER A 1 85 ? 4.006 -2.490 9.563 1.00 88.06 85 SER A O 1
ATOM 682 N N . ASP A 1 86 ? 4.430 -3.110 11.673 1.00 87.62 86 ASP A N 1
ATOM 683 C CA . ASP A 1 86 ? 4.704 -4.516 11.373 1.00 87.62 86 ASP A CA 1
ATOM 684 C C . ASP A 1 86 ? 3.439 -5.246 10.903 1.00 87.62 86 ASP A C 1
ATOM 686 O O . ASP A 1 86 ? 3.503 -6.072 10.000 1.00 87.62 86 ASP A O 1
ATOM 690 N N . VAL A 1 87 ? 2.273 -4.892 11.457 1.00 89.75 87 VAL A N 1
ATOM 691 C CA . VAL A 1 87 ? 0.978 -5.417 10.995 1.00 89.75 87 VAL A CA 1
ATOM 692 C C . VAL A 1 87 ? 0.670 -4.912 9.586 1.00 89.75 87 VAL A C 1
ATOM 694 O O . VAL A 1 87 ? 0.282 -5.694 8.723 1.00 89.75 87 VAL A O 1
ATOM 697 N N . LEU A 1 88 ? 0.884 -3.619 9.326 1.00 90.25 88 LEU A N 1
ATOM 698 C CA . LEU A 1 88 ? 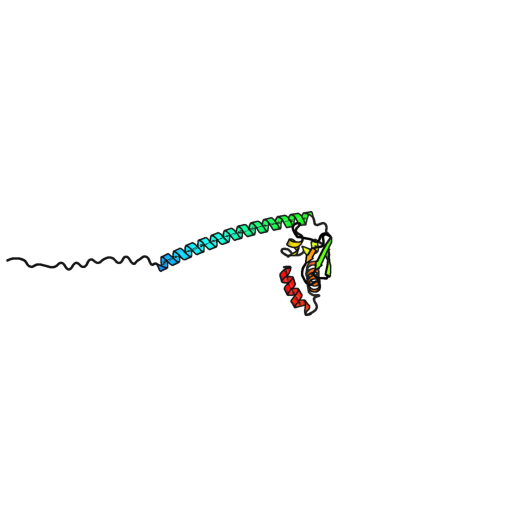0.623 -3.019 8.013 1.00 90.25 88 LEU A CA 1
ATOM 699 C C . LEU A 1 88 ? 1.534 -3.570 6.909 1.00 90.25 88 LEU A C 1
ATOM 701 O O . LEU A 1 88 ? 1.112 -3.665 5.762 1.00 90.25 88 LEU A O 1
ATOM 705 N N . LEU A 1 89 ? 2.768 -3.939 7.256 1.00 88.06 89 LEU A N 1
ATOM 706 C CA . LEU A 1 89 ? 3.753 -4.506 6.332 1.00 88.06 89 LEU A CA 1
ATOM 707 C C . LEU A 1 89 ? 3.806 -6.041 6.375 1.00 88.06 89 LEU A C 1
ATOM 709 O O . LEU A 1 89 ? 4.692 -6.643 5.775 1.00 88.06 89 LEU A O 1
ATOM 713 N N . SER A 1 90 ? 2.859 -6.688 7.060 1.00 87.31 90 SER A N 1
ATOM 714 C CA . SER A 1 90 ? 2.792 -8.153 7.161 1.00 87.31 90 SER A CA 1
ATOM 715 C C . SER A 1 90 ? 2.657 -8.844 5.800 1.00 87.31 90 SER A C 1
ATOM 717 O O . SER A 1 90 ? 3.081 -9.991 5.637 1.00 87.31 90 SER A O 1
ATOM 719 N N . LYS A 1 91 ? 2.063 -8.152 4.821 1.00 85.50 91 LYS A N 1
ATOM 720 C CA . LYS A 1 91 ? 1.886 -8.613 3.445 1.00 85.50 91 LYS A CA 1
ATOM 721 C C . LYS A 1 91 ? 2.710 -7.742 2.493 1.00 85.50 91 LYS A C 1
ATOM 723 O O . LYS A 1 91 ? 2.503 -6.523 2.500 1.00 85.50 91 LYS A O 1
ATOM 728 N N . PRO A 1 92 ? 3.616 -8.340 1.694 1.00 83.94 92 PRO A N 1
ATOM 729 C CA . PRO A 1 92 ? 4.412 -7.600 0.720 1.00 83.94 92 PRO A CA 1
ATOM 730 C C . PRO A 1 92 ? 3.517 -7.003 -0.370 1.00 83.94 92 PRO A C 1
ATOM 732 O O . PRO A 1 92 ? 2.387 -7.445 -0.557 1.00 83.94 92 PRO A O 1
ATOM 735 N N . ASP A 1 93 ? 4.038 -6.000 -1.072 1.00 83.56 93 ASP A N 1
ATOM 736 C CA . ASP A 1 93 ? 3.440 -5.410 -2.281 1.00 83.56 93 ASP A CA 1
ATOM 737 C C . ASP A 1 93 ? 2.042 -4.799 -2.099 1.00 83.56 93 ASP A C 1
ATOM 739 O O . ASP A 1 93 ? 1.293 -4.592 -3.051 1.00 83.56 93 ASP A O 1
ATOM 743 N N . THR A 1 94 ? 1.718 -4.428 -0.862 1.00 88.81 94 THR A N 1
ATOM 744 C CA . THR A 1 94 ? 0.482 -3.726 -0.509 1.00 88.81 94 THR A CA 1
ATOM 745 C C . THR A 1 94 ? 0.653 -2.208 -0.545 1.00 88.81 94 THR A C 1
ATOM 747 O O . THR A 1 94 ? 1.748 -1.659 -0.380 1.00 88.81 94 THR A O 1
ATOM 750 N N . TYR A 1 95 ? -0.467 -1.492 -0.643 1.00 90.69 95 TYR A N 1
ATOM 751 C CA . TYR A 1 95 ? -0.565 -0.035 -0.515 1.00 90.69 95 TYR A CA 1
ATOM 752 C C . TYR A 1 95 ? 0.211 0.515 0.695 1.00 90.69 95 TYR A C 1
ATOM 754 O O . TYR A 1 95 ? 0.820 1.587 0.624 1.00 90.69 95 TYR A O 1
ATOM 762 N N . PHE A 1 96 ? 0.239 -0.227 1.805 1.00 90.44 96 PHE A N 1
ATOM 763 C CA . PHE A 1 96 ? 0.872 0.205 3.049 1.00 90.44 96 PHE A CA 1
ATOM 764 C C . PHE A 1 96 ? 2.394 0.361 2.945 1.00 90.44 96 PHE A C 1
ATOM 766 O O . PHE A 1 96 ? 2.951 1.240 3.605 1.00 90.44 96 PHE A O 1
ATOM 773 N N . HIS A 1 97 ? 3.057 -0.401 2.068 1.00 86.94 97 HIS A N 1
ATOM 774 C CA . HIS A 1 97 ? 4.488 -0.238 1.784 1.00 86.94 97 HIS A CA 1
ATOM 775 C C . HIS A 1 97 ? 4.781 1.122 1.139 1.00 86.94 97 HIS A C 1
ATOM 777 O O . HIS A 1 97 ? 5.770 1.781 1.464 1.00 86.94 97 HIS A O 1
ATOM 783 N N . GLY A 1 98 ? 3.888 1.576 0.256 1.00 86.31 98 GLY A N 1
ATOM 784 C CA . GLY A 1 98 ? 3.949 2.911 -0.332 1.00 86.31 98 GLY A CA 1
ATOM 785 C C . GLY A 1 98 ? 3.559 4.011 0.656 1.00 86.31 98 GLY A C 1
ATOM 786 O O . GLY A 1 98 ? 4.164 5.082 0.648 1.00 86.31 98 GLY A O 1
ATOM 787 N N . MET A 1 99 ? 2.579 3.747 1.520 1.00 88.12 99 MET A N 1
ATOM 788 C CA . MET A 1 99 ? 2.071 4.710 2.500 1.00 88.12 99 MET A CA 1
ATOM 789 C C . MET A 1 99 ? 3.072 5.004 3.621 1.00 88.12 99 MET A C 1
ATOM 791 O O . MET A 1 99 ? 3.215 6.155 4.014 1.00 88.12 99 MET A O 1
ATOM 795 N N . LEU A 1 100 ? 3.788 3.998 4.129 1.00 85.19 100 LEU A N 1
ATOM 796 C CA . LEU A 1 100 ? 4.788 4.185 5.191 1.00 85.19 100 LEU A CA 1
ATOM 797 C C . LEU A 1 100 ? 6.143 4.691 4.669 1.00 85.19 100 LEU A C 1
ATOM 799 O O . LEU A 1 100 ? 7.119 4.772 5.415 1.00 85.19 100 LEU A O 1
ATOM 803 N N . ASN A 1 101 ? 6.213 5.053 3.388 1.00 80.88 101 ASN A N 1
ATOM 804 C CA . ASN A 1 101 ? 7.375 5.708 2.819 1.00 80.88 101 ASN A CA 1
ATOM 805 C C . ASN A 1 101 ? 7.542 7.119 3.436 1.00 80.88 101 ASN A C 1
ATOM 807 O O . ASN A 1 101 ? 6.5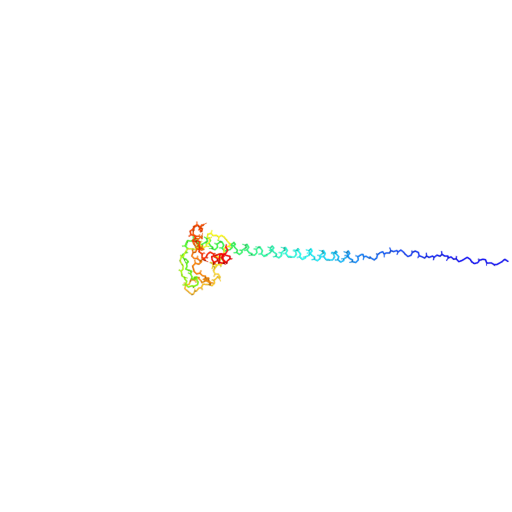73 7.877 3.479 1.00 80.88 101 ASN A O 1
ATOM 811 N N . PRO A 1 102 ? 8.761 7.543 3.820 1.00 71.56 102 PRO A N 1
ATOM 812 C CA . PRO A 1 102 ? 9.029 8.901 4.306 1.00 71.56 102 PRO A CA 1
ATOM 813 C C . PRO A 1 102 ? 8.619 10.043 3.354 1.00 71.56 102 PRO A C 1
ATOM 815 O O . PRO A 1 102 ? 8.468 11.176 3.801 1.00 71.56 102 PRO A O 1
ATOM 818 N N . GLN A 1 103 ? 8.450 9.788 2.053 1.00 76.94 103 GLN A N 1
ATOM 819 C CA . GLN A 1 103 ? 7.934 10.772 1.092 1.00 76.94 103 GLN A CA 1
ATOM 820 C C . GLN A 1 103 ? 6.398 10.862 1.057 1.00 76.94 103 GLN A C 1
ATOM 822 O O . GLN A 1 103 ? 5.858 11.750 0.392 1.00 76.94 103 GLN A O 1
ATOM 827 N N . PHE A 1 104 ? 5.684 9.951 1.721 1.00 82.00 104 PHE A N 1
ATOM 828 C CA . PHE A 1 104 ? 4.230 9.979 1.774 1.00 82.00 104 PHE A CA 1
ATOM 829 C C . PHE A 1 104 ? 3.749 11.101 2.697 1.00 82.00 104 PHE A C 1
ATOM 831 O O . PHE A 1 104 ? 4.282 11.326 3.787 1.00 82.00 104 PHE A O 1
ATOM 838 N N . LYS A 1 105 ? 2.720 11.823 2.249 1.00 78.50 105 LYS A N 1
ATOM 839 C CA . LYS A 1 105 ? 2.161 12.945 3.001 1.00 78.50 105 LYS A CA 1
ATOM 840 C C . LYS A 1 105 ? 1.318 12.418 4.159 1.00 78.50 105 LYS A C 1
ATOM 842 O O . LYS A 1 105 ? 0.270 11.819 3.934 1.00 78.50 105 LYS A O 1
ATOM 847 N N . HIS A 1 106 ? 1.781 12.664 5.374 1.00 82.50 106 HIS A N 1
ATOM 848 C CA . HIS A 1 106 ? 1.001 12.526 6.599 1.00 82.50 106 HIS A CA 1
ATOM 849 C C . HIS A 1 106 ? 0.444 13.894 7.015 1.00 82.50 106 HIS A C 1
ATOM 851 O O . HIS A 1 106 ? 0.888 14.936 6.521 1.00 82.50 106 HIS A O 1
ATOM 857 N N . GLU A 1 107 ? -0.559 13.882 7.888 1.00 84.50 107 GLU A N 1
ATOM 858 C CA . GLU A 1 107 ? -1.054 15.081 8.563 1.00 84.50 107 GLU A CA 1
ATOM 859 C C . GLU A 1 107 ? 0.048 15.695 9.455 1.00 84.50 107 GLU A C 1
ATOM 861 O O . GLU A 1 107 ? 1.049 15.045 9.770 1.00 84.50 107 GLU A O 1
ATOM 866 N N . GLU A 1 108 ? -0.115 16.958 9.865 1.00 79.75 108 GLU A N 1
ATOM 867 C CA . GLU A 1 108 ? 0.878 17.680 10.687 1.00 79.75 108 GLU A CA 1
ATOM 868 C C . GLU A 1 108 ? 1.183 16.982 12.026 1.00 79.75 108 GLU A C 1
ATOM 870 O O . GLU A 1 108 ? 2.269 17.137 12.582 1.00 79.75 108 GLU A O 1
ATOM 875 N N . ASP A 1 109 ? 0.239 16.187 12.530 1.00 80.25 109 ASP A N 1
ATOM 876 C CA . ASP A 1 109 ? 0.342 15.405 13.762 1.00 80.25 109 ASP A CA 1
ATOM 877 C C . ASP A 1 109 ? 1.011 14.025 13.569 1.00 80.25 109 ASP A C 1
ATOM 879 O O . ASP A 1 109 ? 1.212 13.293 14.541 1.00 80.25 109 ASP A O 1
ATOM 883 N N . GLY A 1 110 ? 1.376 13.663 12.334 1.00 81.12 110 GLY A N 1
ATOM 884 C CA . GLY A 1 110 ? 1.942 12.357 11.991 1.00 81.12 110 GLY A CA 1
ATOM 885 C C . GLY A 1 110 ? 0.905 11.264 11.713 1.00 81.12 110 GLY A C 1
ATOM 886 O O . GLY A 1 110 ? 1.291 10.105 11.540 1.00 81.12 110 GLY A O 1
ATOM 887 N N . THR A 1 111 ? -0.388 11.600 11.665 1.00 88.31 111 THR A N 1
ATOM 888 C CA . THR A 1 111 ? -1.467 10.667 11.318 1.00 88.31 111 THR A CA 1
ATOM 889 C C . THR A 1 111 ? -1.542 10.461 9.802 1.00 88.31 111 THR A C 1
ATOM 891 O O . THR A 1 111 ? -1.410 11.398 9.015 1.00 88.31 111 THR A O 1
ATOM 894 N N . TYR A 1 112 ? -1.778 9.224 9.365 1.00 91.00 112 TYR A N 1
ATOM 895 C CA . TYR A 1 112 ? -2.005 8.913 7.950 1.00 91.00 112 TYR A CA 1
ATOM 896 C C . TYR A 1 112 ? -3.490 8.984 7.616 1.00 91.00 112 TYR A C 1
ATOM 898 O O . TYR A 1 112 ? -4.295 8.368 8.309 1.00 91.00 112 TYR A O 1
ATOM 906 N N . PHE A 1 113 ? -3.852 9.669 6.532 1.00 91.75 113 PHE A N 1
ATOM 907 C CA . PHE A 1 113 ? -5.235 9.731 6.063 1.00 91.75 113 PHE A CA 1
ATOM 908 C C . PHE A 1 113 ? -5.470 8.807 4.865 1.00 91.75 113 PHE A C 1
ATOM 910 O O . PHE A 1 113 ? -4.728 8.837 3.882 1.00 91.75 113 PHE A O 1
ATOM 917 N N . ILE A 1 114 ? -6.542 8.020 4.926 1.00 92.25 114 ILE A N 1
ATOM 918 C CA . ILE A 1 114 ? -7.007 7.156 3.844 1.00 92.25 114 ILE A CA 1
ATOM 919 C C . ILE A 1 114 ? -8.462 7.519 3.536 1.00 92.25 114 ILE A C 1
ATOM 921 O O . ILE A 1 114 ? -9.348 7.401 4.382 1.00 92.25 114 ILE A O 1
ATOM 925 N N . ALA A 1 115 ? -8.725 7.928 2.295 1.00 91.38 115 ALA A N 1
ATOM 926 C CA . ALA A 1 115 ? -10.056 8.298 1.813 1.00 91.38 115 ALA A CA 1
ATOM 927 C C . ALA A 1 115 ? -10.913 7.059 1.479 1.00 91.38 115 ALA A C 1
ATOM 929 O O . ALA A 1 115 ? -11.371 6.895 0.348 1.00 91.38 115 ALA A O 1
ATOM 930 N N . ARG A 1 116 ? -11.080 6.158 2.453 1.00 91.12 116 ARG A N 1
ATOM 931 C CA . ARG A 1 116 ? -11.855 4.914 2.347 1.00 91.12 116 ARG A CA 1
ATOM 932 C C . ARG A 1 116 ? -12.835 4.773 3.499 1.00 91.12 116 ARG A C 1
ATOM 934 O O . ARG A 1 116 ? -12.868 5.603 4.406 1.00 91.12 116 ARG A O 1
ATOM 941 N N . ASP A 1 117 ? -13.675 3.753 3.413 1.00 89.69 117 ASP A N 1
ATOM 942 C CA . ASP A 1 117 ? -14.611 3.441 4.476 1.00 89.69 117 ASP A CA 1
ATOM 943 C C . ASP A 1 117 ? -13.891 2.792 5.662 1.00 89.69 117 ASP A C 1
ATOM 945 O O . ASP A 1 117 ? -13.009 1.953 5.499 1.00 89.69 117 ASP A O 1
ATOM 949 N N . GLY A 1 118 ? -14.239 3.217 6.873 1.00 89.12 118 GLY A N 1
ATOM 950 C CA . GLY A 1 118 ? -13.605 2.685 8.074 1.00 89.12 118 GLY A CA 1
ATOM 951 C C . GLY A 1 118 ? -14.096 1.277 8.427 1.00 89.12 118 GLY A C 1
ATOM 952 O O . GLY A 1 118 ? -13.308 0.455 8.889 1.00 89.12 118 GLY A O 1
ATOM 953 N N . GLU A 1 119 ? -15.370 0.963 8.160 1.00 88.38 119 GLU A N 1
ATOM 954 C CA . GLU A 1 119 ? -15.927 -0.357 8.483 1.00 88.38 119 GLU A CA 1
ATOM 955 C C . GLU A 1 119 ? -15.301 -1.448 7.611 1.00 88.38 119 GLU A C 1
ATOM 957 O O . GLU A 1 119 ? -14.942 -2.507 8.121 1.00 88.38 119 GLU A O 1
ATOM 962 N N . SER A 1 120 ? -15.109 -1.182 6.315 1.00 88.12 120 SER A N 1
ATOM 963 C CA . SER A 1 120 ? -14.377 -2.097 5.434 1.00 88.12 120 SER A CA 1
ATOM 964 C C . SER A 1 120 ? -12.910 -2.240 5.848 1.00 88.12 120 SER A C 1
ATOM 966 O O . SER A 1 120 ? -12.375 -3.352 5.863 1.00 88.12 120 SER A O 1
ATOM 968 N N . PHE A 1 121 ? -12.261 -1.137 6.236 1.00 91.25 121 PHE A N 1
ATOM 969 C CA . PHE A 1 121 ? -10.864 -1.148 6.655 1.00 91.25 121 PHE A CA 1
ATOM 970 C C . PHE A 1 121 ? -10.628 -1.946 7.937 1.00 91.25 121 PHE A C 1
ATOM 972 O O . PHE A 1 121 ? -9.584 -2.580 8.059 1.00 91.25 121 PHE A O 1
ATOM 979 N N . ALA A 1 122 ? -11.582 -1.972 8.870 1.00 89.69 122 ALA A N 1
ATOM 980 C CA . ALA A 1 122 ? -11.478 -2.806 10.065 1.00 89.69 122 ALA A CA 1
ATOM 981 C C . ALA A 1 122 ? -11.242 -4.284 9.702 1.00 89.69 122 ALA A C 1
ATOM 983 O O . ALA A 1 122 ? -10.374 -4.930 10.286 1.00 89.69 122 ALA A O 1
ATOM 984 N N . CYS A 1 123 ? -11.931 -4.785 8.675 1.00 88.44 123 CYS A N 1
ATOM 985 C CA . CYS A 1 123 ? -11.768 -6.154 8.189 1.00 88.44 123 CYS A CA 1
ATOM 986 C C . CYS A 1 123 ? -10.431 -6.372 7.477 1.00 88.44 123 CYS A C 1
ATOM 988 O O . CYS A 1 123 ? -9.790 -7.405 7.659 1.00 88.44 123 CYS A O 1
ATOM 990 N N . VAL A 1 124 ? -9.976 -5.386 6.699 1.00 90.06 124 VAL A N 1
ATOM 991 C CA . VAL A 1 124 ? -8.637 -5.416 6.088 1.00 90.06 124 VAL A CA 1
ATOM 992 C C . VAL A 1 124 ? -7.560 -5.467 7.173 1.00 90.06 124 VAL A C 1
ATOM 994 O O . VAL A 1 124 ? -6.630 -6.264 7.090 1.00 90.06 124 VAL A O 1
ATOM 997 N N . LEU A 1 125 ? -7.695 -4.660 8.224 1.00 90.75 125 LEU A N 1
ATOM 998 C CA . LEU A 1 125 ? -6.748 -4.623 9.333 1.00 90.75 125 LEU A CA 1
ATOM 999 C C . LEU A 1 125 ? -6.737 -5.938 10.126 1.00 90.75 125 LEU A C 1
ATOM 1001 O O . LEU A 1 125 ? -5.669 -6.406 10.523 1.00 90.75 125 LEU A O 1
ATOM 1005 N N . GLU A 1 126 ? -7.900 -6.553 10.330 1.00 89.50 126 GLU A N 1
ATOM 1006 C CA . GLU A 1 126 ? -8.021 -7.869 10.960 1.00 89.50 126 GLU A CA 1
ATOM 1007 C C . GLU A 1 126 ? -7.314 -8.951 10.130 1.00 89.50 126 GLU A C 1
ATOM 1009 O O . GLU A 1 126 ? -6.507 -9.711 10.671 1.00 89.50 126 GLU A O 1
ATOM 1014 N N . TYR A 1 127 ? -7.499 -8.940 8.807 1.00 89.69 127 TYR A N 1
ATOM 1015 C CA . TYR A 1 127 ? -6.774 -9.822 7.890 1.00 89.69 127 TYR A CA 1
ATOM 1016 C C . TYR A 1 127 ? -5.256 -9.627 7.951 1.00 89.69 127 TYR A C 1
ATOM 1018 O O . TYR A 1 127 ? -4.513 -10.605 8.005 1.00 89.69 127 TYR A O 1
ATOM 1026 N N . LEU A 1 128 ? -4.772 -8.385 7.986 1.00 89.88 128 LEU A N 1
ATOM 1027 C CA . LEU A 1 128 ? -3.339 -8.105 8.135 1.00 89.88 128 LEU A CA 1
ATOM 1028 C C . LEU A 1 128 ? -2.789 -8.578 9.489 1.00 89.88 128 LEU A C 1
ATOM 1030 O O . LEU A 1 128 ? -1.612 -8.913 9.598 1.00 89.88 128 LEU A O 1
ATOM 1034 N N . THR A 1 129 ? -3.633 -8.612 10.521 1.00 89.25 129 THR A N 1
ATOM 1035 C CA . THR A 1 129 ? -3.235 -9.003 11.880 1.00 89.25 129 THR A CA 1
ATOM 1036 C C . THR A 1 129 ? -3.207 -10.521 12.059 1.00 89.25 129 THR A C 1
ATOM 1038 O O . THR A 1 129 ? -2.245 -11.053 12.610 1.00 89.25 129 THR A O 1
ATOM 1041 N N . TYR A 1 130 ? -4.247 -11.225 11.606 1.00 88.00 130 TYR A N 1
ATOM 1042 C CA . TYR A 1 130 ? -4.429 -12.660 11.862 1.00 88.00 130 TYR A CA 1
ATOM 1043 C C . TYR A 1 130 ? -4.186 -13.545 10.635 1.00 88.00 130 TYR A C 1
ATOM 1045 O O . TYR A 1 130 ? -3.983 -14.749 10.778 1.00 88.00 130 TYR A O 1
ATOM 1053 N N . GLY A 1 131 ? -4.188 -12.970 9.433 1.00 84.56 131 GLY A N 1
ATOM 1054 C CA . GLY A 1 131 ? -4.042 -13.698 8.173 1.00 84.56 131 GLY A CA 1
ATOM 1055 C C . GLY A 1 131 ? -5.296 -14.447 7.719 1.00 84.56 131 GLY A C 1
ATOM 1056 O O . GLY A 1 131 ? -5.211 -15.193 6.746 1.00 84.56 131 GLY A O 1
ATOM 1057 N N . ASP A 1 132 ? -6.432 -14.262 8.393 1.00 80.44 132 ASP A N 1
ATOM 1058 C CA . ASP A 1 132 ? -7.699 -14.931 8.095 1.00 80.44 132 ASP A CA 1
ATOM 1059 C C . ASP A 1 132 ? -8.871 -13.938 8.171 1.00 80.44 132 ASP A C 1
ATOM 1061 O O . ASP A 1 132 ? -8.866 -13.009 8.976 1.00 80.44 132 ASP A O 1
ATOM 1065 N N . LEU A 1 133 ? -9.859 -14.140 7.300 1.00 75.62 133 LEU A N 1
ATOM 1066 C CA . LEU A 1 133 ? -11.104 -13.375 7.190 1.00 75.62 133 LEU A CA 1
ATOM 1067 C C . LEU A 1 133 ? -12.332 -14.200 7.608 1.00 75.62 133 LEU A C 1
ATOM 1069 O O . LEU A 1 133 ? -13.463 -13.768 7.399 1.00 75.62 133 LEU A O 1
ATOM 1073 N N . SER A 1 134 ? -12.135 -15.380 8.201 1.00 65.75 134 SER A N 1
ATOM 1074 C CA . SER A 1 134 ? -13.196 -16.313 8.609 1.00 65.75 134 SER A CA 1
ATOM 1075 C C . SER A 1 134 ? -14.223 -15.746 9.597 1.00 65.75 134 SER A C 1
ATOM 1077 O O . SER A 1 134 ? -15.292 -16.331 9.765 1.00 65.75 134 SER A O 1
ATOM 1079 N N . LEU A 1 135 ? -13.936 -14.600 10.220 1.00 63.69 135 LEU A N 1
ATOM 1080 C CA . LEU A 1 135 ? -14.847 -13.893 11.121 1.00 63.69 135 LEU A CA 1
ATOM 1081 C C . LEU A 1 135 ? -15.761 -12.883 10.414 1.00 63.69 135 LEU A C 1
ATOM 1083 O O . LEU A 1 135 ? -16.631 -12.309 11.069 1.00 63.69 135 LEU A O 1
ATOM 1087 N N . LEU A 1 136 ? -15.609 -12.674 9.100 1.00 66.50 136 LEU A N 1
ATOM 1088 C CA . LEU A 1 136 ? -16.493 -11.795 8.341 1.00 66.50 136 LEU A CA 1
ATOM 1089 C C . LEU A 1 136 ? -17.922 -12.360 8.331 1.00 66.50 136 LEU A C 1
ATOM 1091 O O . LEU A 1 136 ? -18.152 -13.420 7.747 1.00 66.50 136 LEU A O 1
ATOM 1095 N N . PRO A 1 137 ? -18.910 -11.667 8.927 1.00 62.41 137 PRO A N 1
ATOM 1096 C CA . PRO A 1 137 ? -20.298 -12.070 8.774 1.00 62.41 137 PRO A CA 1
ATOM 1097 C C . PRO A 1 137 ? -20.719 -11.910 7.308 1.00 62.41 137 PRO A C 1
ATOM 1099 O O . PRO A 1 137 ? -20.333 -10.933 6.660 1.00 62.41 137 PRO A O 1
ATOM 1102 N N . ASP A 1 138 ? -21.554 -12.829 6.808 1.00 63.41 138 ASP A N 1
ATOM 1103 C CA . ASP A 1 138 ? -22.237 -12.702 5.514 1.00 63.41 138 ASP A CA 1
ATOM 1104 C C . ASP A 1 138 ? -23.117 -11.444 5.538 1.00 63.41 138 ASP A C 1
ATOM 1106 O O . ASP A 1 138 ? -24.265 -11.435 5.983 1.00 63.41 138 ASP A O 1
ATOM 1110 N N . SER A 1 139 ? -22.517 -10.334 5.129 1.00 71.00 139 SER A N 1
ATOM 1111 C CA . SER A 1 139 ? -23.026 -8.984 5.314 1.00 71.00 139 SER A CA 1
ATOM 1112 C C . SER A 1 139 ? -22.918 -8.22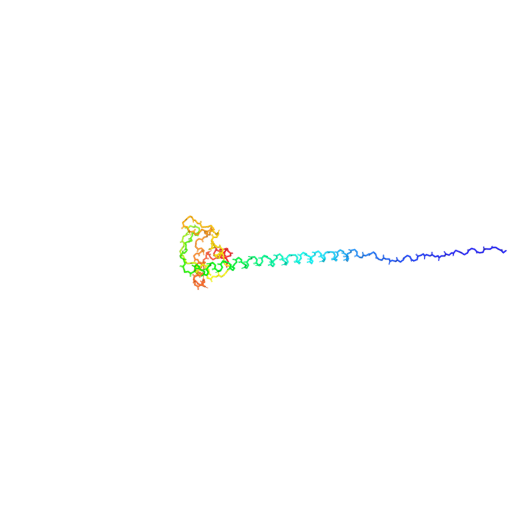4 3.993 1.00 71.00 139 SER A C 1
ATOM 1114 O O . SER A 1 139 ? -21.988 -8.472 3.218 1.00 71.00 139 SER A O 1
ATOM 1116 N N . PRO A 1 140 ? -23.797 -7.235 3.729 1.00 72.94 140 PRO A N 1
ATOM 1117 C CA . PRO A 1 140 ? -23.610 -6.276 2.631 1.00 72.94 140 PRO A CA 1
ATOM 1118 C C . PRO A 1 140 ? -22.230 -5.589 2.646 1.00 72.94 140 PRO A C 1
ATOM 1120 O O . PRO A 1 140 ? -21.794 -5.046 1.630 1.00 72.94 140 PRO A O 1
ATOM 1123 N N . LEU A 1 141 ? -21.522 -5.653 3.777 1.00 78.19 141 LEU A N 1
ATOM 1124 C CA . LEU A 1 141 ? -20.134 -5.242 3.937 1.00 78.19 141 LEU A CA 1
ATOM 1125 C C . LEU A 1 141 ? -19.171 -5.950 2.963 1.00 78.19 141 LEU A C 1
ATOM 1127 O O . LEU A 1 141 ? -18.225 -5.319 2.499 1.00 78.19 141 LEU A O 1
ATOM 1131 N N . LEU A 1 142 ? -19.422 -7.208 2.581 1.00 82.81 142 LEU A N 1
ATOM 1132 C CA . LEU A 1 142 ? -18.501 -7.996 1.750 1.00 82.81 142 LEU A CA 1
ATOM 1133 C C . LEU A 1 142 ? -18.225 -7.347 0.385 1.00 82.81 142 LEU A C 1
ATOM 1135 O O . LEU A 1 142 ? -17.089 -7.340 -0.086 1.00 82.81 142 LEU A O 1
ATOM 1139 N N . GLY A 1 143 ? -19.247 -6.750 -0.237 1.00 82.81 143 GLY A N 1
ATOM 1140 C CA . GLY A 1 143 ? -19.082 -6.042 -1.510 1.00 82.81 143 GLY A CA 1
ATOM 1141 C C . GLY A 1 143 ? -18.171 -4.816 -1.389 1.00 82.81 143 GLY A C 1
ATOM 1142 O O . GLY A 1 143 ? -17.362 -4.561 -2.279 1.00 82.81 143 GLY A O 1
ATOM 1143 N N . ARG A 1 144 ? -18.265 -4.091 -0.267 1.00 83.56 144 ARG A N 1
ATOM 1144 C CA . ARG A 1 144 ? -17.428 -2.917 0.033 1.00 83.56 144 ARG A CA 1
ATOM 1145 C C . ARG A 1 144 ? -16.001 -3.338 0.378 1.00 83.56 144 ARG A C 1
ATOM 1147 O O . ARG A 1 144 ? -15.063 -2.788 -0.183 1.00 83.56 144 ARG A O 1
ATOM 1154 N N . VAL A 1 145 ? -15.852 -4.364 1.220 1.00 86.75 145 VAL A N 1
ATOM 1155 C CA . VAL A 1 145 ? -14.553 -4.953 1.580 1.00 86.75 145 VAL A CA 1
ATOM 1156 C C . VAL A 1 145 ? -13.816 -5.430 0.341 1.00 86.75 145 VAL A C 1
ATOM 1158 O O . VAL A 1 145 ? -12.632 -5.161 0.224 1.00 86.75 145 VAL A O 1
ATOM 1161 N N . LYS A 1 146 ? -14.495 -6.071 -0.616 1.00 86.69 146 LYS A N 1
ATOM 1162 C CA . LYS A 1 146 ? -13.854 -6.502 -1.862 1.00 86.69 146 LYS A CA 1
ATOM 1163 C C . LYS A 1 146 ? -13.321 -5.320 -2.679 1.00 86.69 146 LYS A C 1
ATOM 1165 O O . LYS A 1 146 ? -12.166 -5.340 -3.083 1.00 86.69 146 LYS A O 1
ATOM 1170 N N . ALA A 1 147 ? -14.142 -4.289 -2.881 1.00 86.31 147 ALA A N 1
ATOM 1171 C CA . ALA A 1 147 ? -13.733 -3.100 -3.628 1.00 86.31 147 ALA A CA 1
ATOM 1172 C C . ALA A 1 147 ? -12.577 -2.342 -2.953 1.00 86.31 147 ALA A C 1
ATOM 1174 O O . ALA A 1 147 ? -11.737 -1.756 -3.635 1.00 86.31 147 ALA A O 1
ATOM 1175 N N . ASP A 1 148 ? -12.536 -2.340 -1.620 1.00 87.88 148 ASP A N 1
ATOM 1176 C CA . ASP A 1 148 ? -11.456 -1.710 -0.869 1.00 87.88 148 ASP A CA 1
ATOM 1177 C C . ASP A 1 148 ? -10.215 -2.612 -0.763 1.00 87.88 148 ASP A C 1
ATOM 1179 O O . ASP A 1 148 ? -9.104 -2.099 -0.803 1.00 87.88 148 ASP A O 1
ATOM 1183 N N . ALA A 1 149 ? -10.358 -3.939 -0.728 1.00 87.12 149 ALA A N 1
ATOM 1184 C CA . ALA A 1 149 ? -9.236 -4.875 -0.811 1.00 87.12 149 ALA A CA 1
ATOM 1185 C C . ALA A 1 149 ? -8.466 -4.694 -2.127 1.00 87.12 149 ALA A C 1
ATOM 1187 O O . ALA A 1 149 ? -7.252 -4.536 -2.099 1.00 87.12 149 ALA A O 1
ATOM 1188 N N . ASP A 1 150 ? -9.171 -4.560 -3.257 1.00 88.06 150 ASP A N 1
ATOM 1189 C CA . ASP A 1 150 ? -8.547 -4.248 -4.553 1.00 88.06 150 ASP A CA 1
ATOM 1190 C C . ASP A 1 150 ? -7.750 -2.925 -4.523 1.00 88.06 150 ASP A C 1
ATOM 1192 O O . ASP A 1 150 ? -6.804 -2.740 -5.288 1.00 88.06 150 ASP A O 1
ATOM 1196 N N . PHE A 1 151 ? -8.120 -1.985 -3.645 1.00 90.25 151 PHE A N 1
ATOM 1197 C CA . PHE A 1 151 ? -7.380 -0.738 -3.449 1.00 90.25 151 PHE A CA 1
ATOM 1198 C C . PHE A 1 151 ? -6.124 -0.916 -2.584 1.00 90.25 151 PHE A C 1
ATOM 1200 O O . PHE A 1 151 ? -5.125 -0.237 -2.829 1.00 90.25 151 PHE A O 1
ATOM 1207 N N . TYR A 1 152 ? -6.166 -1.783 -1.571 1.00 90.50 152 TYR A N 1
ATOM 1208 C CA . TYR A 1 152 ? -5.034 -2.007 -0.670 1.00 90.50 152 TYR A CA 1
ATOM 1209 C C . TYR A 1 152 ? -3.999 -2.999 -1.215 1.00 90.50 152 TYR A C 1
ATOM 1211 O O . TYR A 1 152 ? -2.845 -2.925 -0.784 1.00 90.50 152 TYR A O 1
ATOM 1219 N N . GLY A 1 153 ? -4.378 -3.851 -2.171 1.00 86.19 153 GLY A N 1
ATOM 1220 C CA . GLY A 1 153 ? -3.552 -4.963 -2.658 1.00 86.19 153 GLY A CA 1
ATOM 1221 C C . GLY A 1 153 ? -3.565 -6.147 -1.700 1.00 86.19 153 GLY A C 1
ATOM 1222 O O . GLY A 1 153 ? -2.583 -6.914 -1.736 1.00 86.19 153 GLY A O 1
#

Organism: Alexandrium catenella (NCBI:txid2925)

Mean predicted aligned error: 13.66 Å

Foldseek 3Di:
DDDDDDDDPDDPPPDPPPPDPVVVVVVVVVVVVVVVVVVVVVVVVVVVVVVVVVVLVVLVVVCVVPPPFDWAWEAEAPDIDIGTLCLLPLDPPW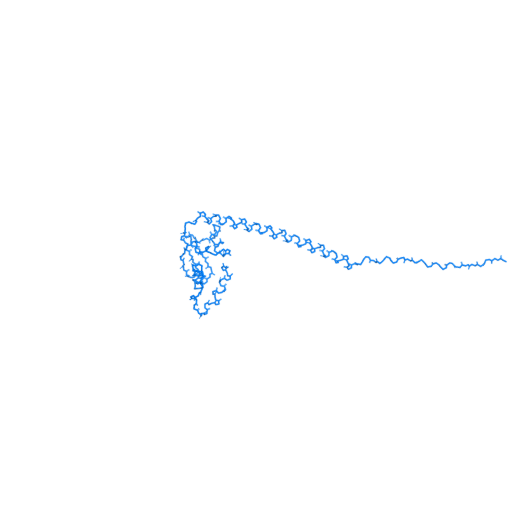PSSVCPPPPHDDDPVRHHYHPADPVLVVQVSVCSVPVDSVPDPPDPSVVRNVVVVVVGD

InterPro domains:
  IPR000210 BTB/POZ domain [PS50097] (70-137)
  IPR003131 Potassium channel tetramerisation-type BTB domain [PF02214] (72-153)
  IPR011333 SKP1/BTB/POZ domain superfamily [G3DSA:3.30.710.10] (41-153)
  IPR011333 SKP1/BTB/POZ domain superfamily [SSF54695] (70-153)
  IPR045068 BTB/POZ domain-containing adapter for CUL3-mediated RhoA degradation protein 1-3 [PTHR11145] (59-153)

pLDDT: mean 80.1, std 15.32, range [39.16, 94.88]

Nearest PDB structures (foldseek):
  6ocr-assembly1_B  TM=8.706E-01  e=3.275E-06  Homo sapiens
  6ocr-assembly3_M  TM=8.782E-01  e=5.471E-06  Homo sapiens
  3drx-assembly1_A  TM=8.683E-01  e=1.343E-05  Homo sapiens
  2i2r-assembly3_C  TM=8.159E-01  e=2.104E-05  Rattus norvegicus
  7ukh-assembly1_A  TM=8.118E-01  e=8.091E-05  Homo sapiens

Sequence (153 aa):
WQACASLPLGIPMAGGEDPPNALAQFGDQLKDLLCKTIEQQTVDLDERERRVAEREQRLNVYFAQQHSSRKVVLRVGQQQFWTTSDVLLSKPDTYFHGMLNPQFKHEEDGTYFIARDGESFACVLEYLTYGDLSLLPDSPLLGRVKADADFYG

Radius of gyration: 34.78 Å; Cα contacts (8 Å, |Δi|>4): 111; chains: 1; bounding box: 40×34×128 Å

Solvent-accessible surface area (backbone atoms only — not comparable to full-atom values): 9198 Å² total; per-residue (Å²): 143,83,82,88,85,82,80,83,90,72,79,80,82,74,75,80,74,73,72,78,56,61,66,58,56,50,50,51,52,51,48,54,50,49,50,53,50,50,54,52,49,52,52,53,48,54,55,49,52,51,54,48,52,56,50,49,51,52,49,53,52,53,47,69,75,59,68,67,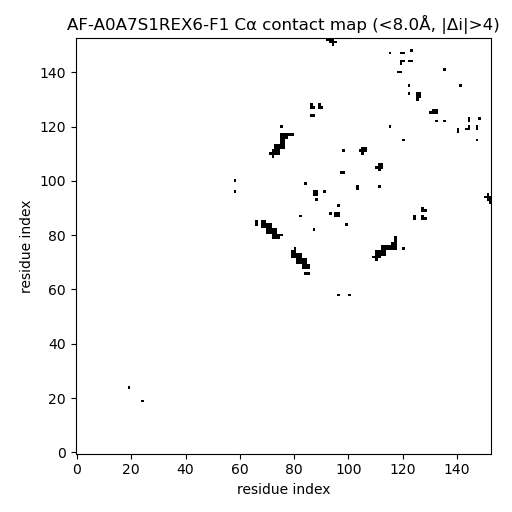76,42,80,41,44,36,33,25,57,93,37,78,48,78,48,37,52,59,41,57,52,63,53,77,90,21,47,47,63,61,56,74,33,90,87,42,83,50,48,98,88,64,35,36,76,40,99,44,62,37,74,41,43,52,54,53,51,45,27,45,67,72,73,54,67,87,81,64,68,100,44,85,58,54,65,53,31,51,61,49,45,72,67,42,88

Secondary structure (DSSP, 8-state):
-----------------PPP-HHHHHHHHHHHHHHHHHHHHHHHHHHHHHHHHHHHHHHHHHHHHH-S--EEEEEETTEEEEEEHHHHTSSTTSHHHHHTSTTS---TTSPEEE-S-HHHHHHHHHHHHHS--TT--SSTHHHHHHHHHHHH-